Protein AF-A0A519YS34-F1 (afdb_monomer_lite)

Sequence (163 aa):
MCPVVSVAKRICESYGFSFKSDISGSLLFDYYNGQSEYFGENGHLVPLNGGFWSSRSVDLNIISQVFICSSAMEAIAFIHFNSCRFNRPYELLFIAISPHYTYPGEIFKELGRVKISLVMGCGLVDTLRAIRFCMDCHGIEVHFTFQDEYIVFGFSELVLSMP

pLDDT: mean 83.1, std 12.26, range [33.34, 94.81]

Secondary structure (DSSP, 8-state):
--HHHHHHHHHHHHTTTS-EE-TTS-EEEE-SSS-EEEEETTEEE--TT--EEESS---TTT--EEEEESSHHHHHHHHHHHGGG-S-GGGEEEEEE-TT----HHHHHHHTTSEEEEE--SSHHHHHHHHHHHHHHTTEEEEEEEETTEEEEEEEE------

Radius of gyration: 17.08 Å; chains: 1; bounding box: 37×40×57 Å

Foldseek 3Di:
DDVLVVLLVVLCVVQVVQWDADPQRWIWGALPPPDIWIDDPVHTDDDQARAKGKSDDDDLVLAQEEEEEQDPVLVSVCCSVCVVVDPCCSNYMYMHHHQPYDDDLVVLVSCVRHHYHYRYDPDPSRVVSVVQVVCSSVQKHWDWDDDPPDIDIDIDRPPPPDD

Structure (mmCIF, N/CA/C/O backbone):
data_AF-A0A519YS34-F1
#
_entry.id   AF-A0A519YS34-F1
#
loop_
_atom_site.group_PDB
_atom_site.id
_atom_site.type_symbol
_atom_site.label_atom_id
_atom_site.label_alt_id
_atom_site.label_comp_id
_atom_site.label_asym_id
_atom_site.label_entity_id
_atom_site.label_seq_id
_atom_site.pdbx_PDB_ins_code
_atom_site.Cartn_x
_atom_site.Cartn_y
_atom_site.Cartn_z
_atom_site.occupancy
_atom_site.B_iso_or_equiv
_atom_site.auth_seq_id
_atom_site.auth_comp_id
_atom_site.auth_asym_id
_atom_site.auth_atom_id
_atom_site.pdbx_PDB_model_num
ATOM 1 N N . MET A 1 1 ? -0.433 -1.224 -33.146 1.00 41.97 1 MET A N 1
ATOM 2 C CA . MET A 1 1 ? 0.716 -1.543 -32.267 1.00 41.97 1 MET A CA 1
ATOM 3 C C . MET A 1 1 ? 0.271 -1.267 -30.833 1.00 41.97 1 MET A C 1
ATOM 5 O O . MET A 1 1 ? -0.320 -0.220 -30.608 1.00 41.97 1 MET A O 1
ATOM 9 N N . CYS A 1 2 ? 0.378 -2.245 -29.929 1.00 36.38 2 CYS A N 1
ATOM 10 C CA . CYS A 1 2 ? -0.395 -2.290 -28.680 1.00 36.38 2 CYS A CA 1
ATOM 11 C C . CYS A 1 2 ? -0.055 -1.115 -27.727 1.00 36.38 2 CYS A C 1
ATOM 13 O O . CYS A 1 2 ? 1.089 -1.040 -27.273 1.00 36.38 2 CYS A O 1
ATOM 15 N N . PRO A 1 3 ? -1.006 -0.218 -27.387 1.00 58.81 3 PRO A N 1
ATOM 16 C CA . PRO A 1 3 ? -0.754 0.931 -26.504 1.00 58.81 3 PRO A CA 1
ATOM 17 C C . PRO A 1 3 ? -0.228 0.524 -25.120 1.00 58.81 3 PRO A C 1
ATOM 19 O O . PRO A 1 3 ? 0.572 1.245 -24.524 1.00 58.81 3 PRO A O 1
ATOM 22 N N . VAL A 1 4 ? -0.629 -0.659 -24.647 1.00 54.28 4 VAL A N 1
ATOM 23 C CA . VAL A 1 4 ? -0.359 -1.195 -23.304 1.00 54.28 4 VAL A CA 1
ATOM 24 C C . VAL A 1 4 ? 1.139 -1.324 -23.015 1.00 54.28 4 VAL A C 1
ATOM 26 O O . VAL A 1 4 ? 1.602 -0.888 -21.963 1.00 54.28 4 VAL A O 1
ATOM 29 N N . VAL A 1 5 ? 1.928 -1.817 -23.977 1.00 57.38 5 VAL A N 1
ATOM 30 C CA . VAL A 1 5 ? 3.385 -1.990 -23.812 1.00 57.38 5 VAL A CA 1
ATOM 31 C C . VAL A 1 5 ? 4.085 -0.634 -23.647 1.00 57.38 5 VAL A C 1
ATOM 33 O O . VAL A 1 5 ? 5.008 -0.496 -22.847 1.00 57.38 5 VAL A O 1
ATOM 36 N N . SER A 1 6 ? 3.607 0.402 -24.347 1.00 62.09 6 SER A N 1
ATOM 37 C CA . SER A 1 6 ? 4.176 1.757 -24.261 1.00 62.09 6 SER A CA 1
ATOM 38 C C . SER A 1 6 ? 3.847 2.479 -22.947 1.00 62.09 6 SER A C 1
ATOM 40 O O . SER A 1 6 ? 4.601 3.355 -22.520 1.00 62.09 6 SER A O 1
ATOM 42 N N . VAL A 1 7 ? 2.723 2.131 -22.310 1.00 60.44 7 VAL A N 1
ATOM 43 C CA . VAL A 1 7 ? 2.301 2.687 -21.015 1.00 60.44 7 VAL A CA 1
ATOM 44 C C . VAL A 1 7 ? 3.018 1.968 -19.876 1.00 60.44 7 VAL A C 1
ATOM 46 O O . VAL A 1 7 ? 3.541 2.628 -18.983 1.00 60.44 7 VAL A O 1
ATOM 49 N N . ALA A 1 8 ? 3.118 0.636 -19.939 1.00 60.94 8 ALA A N 1
ATOM 50 C CA . ALA A 1 8 ? 3.867 -0.152 -18.962 1.00 60.94 8 ALA A CA 1
ATOM 51 C C . ALA A 1 8 ? 5.334 0.297 -18.903 1.00 60.94 8 ALA A C 1
ATOM 53 O O . ALA A 1 8 ? 5.838 0.608 -17.828 1.00 60.94 8 ALA A O 1
ATOM 54 N N . LYS A 1 9 ? 5.977 0.458 -20.067 1.00 66.25 9 LYS A N 1
ATOM 55 C CA . LYS A 1 9 ? 7.356 0.952 -20.154 1.00 66.25 9 LYS A CA 1
ATOM 56 C C . LYS A 1 9 ? 7.530 2.331 -19.504 1.00 66.25 9 LYS A C 1
ATOM 58 O O . LYS A 1 9 ? 8.418 2.496 -18.677 1.00 66.25 9 LYS A O 1
ATOM 63 N N . ARG A 1 10 ? 6.651 3.293 -19.810 1.00 68.50 10 ARG A N 1
ATOM 64 C CA . ARG A 1 10 ? 6.710 4.647 -19.228 1.00 68.50 10 ARG A CA 1
ATOM 65 C C . ARG A 1 10 ? 6.537 4.665 -17.714 1.00 68.50 10 ARG A C 1
ATOM 67 O O . ARG A 1 10 ? 7.135 5.501 -17.046 1.00 68.50 10 ARG A O 1
ATOM 74 N N . ILE A 1 11 ? 5.724 3.769 -17.167 1.00 66.19 11 ILE A N 1
ATOM 75 C CA . ILE A 1 11 ? 5.519 3.664 -15.719 1.00 66.19 11 ILE A CA 1
ATOM 76 C C . ILE A 1 11 ? 6.733 3.031 -15.059 1.00 66.19 11 ILE A C 1
ATOM 78 O O . ILE A 1 11 ? 7.212 3.571 -14.069 1.00 66.19 11 ILE A O 1
ATOM 82 N N . CYS A 1 12 ? 7.294 1.973 -15.644 1.00 66.69 12 CYS A N 1
ATOM 83 C CA . CYS A 1 12 ? 8.549 1.414 -15.157 1.00 66.69 12 CYS A CA 1
ATOM 84 C C . CYS A 1 12 ? 9.691 2.439 -15.201 1.00 66.69 12 CYS A C 1
ATOM 86 O O . CYS A 1 12 ? 10.499 2.481 -14.285 1.00 66.69 12 CYS A O 1
ATOM 88 N N . GLU A 1 13 ? 9.736 3.306 -16.214 1.00 73.25 13 GLU A N 1
ATOM 89 C CA . GLU A 1 13 ? 10.698 4.415 -16.276 1.00 73.25 13 GLU A CA 1
ATOM 90 C C . GLU A 1 13 ? 10.409 5.483 -15.207 1.00 73.25 13 GLU A C 1
ATOM 92 O O . GLU A 1 13 ? 11.320 5.926 -14.513 1.00 73.25 13 GLU A O 1
ATOM 97 N N . SER A 1 14 ? 9.141 5.866 -15.025 1.00 69.75 14 SER A N 1
ATOM 98 C CA . SER A 1 14 ? 8.739 6.933 -14.092 1.00 69.75 14 SER A CA 1
ATOM 99 C C . SER A 1 14 ? 8.849 6.532 -12.620 1.00 69.75 14 SER A C 1
ATOM 101 O O . SER A 1 14 ? 9.041 7.393 -11.769 1.00 69.75 14 SER A O 1
ATOM 103 N N . TYR A 1 15 ? 8.715 5.240 -12.320 1.00 76.06 15 TYR A N 1
ATOM 104 C CA . TYR A 1 15 ? 8.736 4.681 -10.967 1.00 76.06 15 TYR A CA 1
ATOM 105 C C . TYR A 1 15 ? 9.912 3.727 -10.750 1.00 76.06 15 TYR A C 1
ATOM 107 O O . TYR A 1 15 ? 9.963 3.050 -9.727 1.00 76.06 15 TYR A O 1
ATOM 115 N N . GLY A 1 16 ? 10.881 3.679 -11.667 1.00 74.50 16 GLY A N 1
ATOM 116 C CA . GLY A 1 16 ? 12.013 2.748 -11.606 1.00 74.50 16 GLY A CA 1
ATOM 117 C C . GLY A 1 16 ? 12.936 2.949 -10.402 1.00 74.50 16 GLY A C 1
ATOM 118 O O . GLY A 1 16 ? 13.748 2.085 -10.104 1.00 74.50 16 GLY A O 1
ATOM 119 N N . PHE A 1 17 ? 12.805 4.064 -9.678 1.00 80.31 17 PHE A N 1
ATOM 120 C CA . PHE A 1 17 ? 13.482 4.265 -8.394 1.00 80.31 17 PHE A CA 1
ATOM 121 C C . PHE A 1 17 ? 12.763 3.568 -7.220 1.00 80.31 17 PHE A C 1
ATOM 123 O O . PHE A 1 17 ? 13.359 3.387 -6.163 1.00 80.31 17 PHE A O 1
ATOM 130 N N . SER A 1 18 ? 11.482 3.219 -7.380 1.00 84.88 18 SER A N 1
ATOM 131 C CA . SER A 1 18 ? 10.615 2.686 -6.316 1.00 84.88 18 SER A CA 1
ATOM 132 C C . SER A 1 18 ? 10.579 1.157 -6.264 1.00 84.88 18 SER A C 1
ATOM 134 O O . SER A 1 18 ? 10.024 0.585 -5.330 1.00 84.88 18 SER A O 1
ATOM 136 N N . PHE A 1 19 ? 11.184 0.478 -7.237 1.00 89.88 19 PHE A N 1
ATOM 137 C CA . PHE A 1 19 ? 11.320 -0.974 -7.250 1.00 89.88 19 PHE A CA 1
ATOM 138 C C . PHE A 1 19 ? 12.581 -1.387 -8.002 1.00 89.88 19 PHE A C 1
ATOM 140 O O . PHE A 1 19 ? 13.154 -0.611 -8.764 1.00 89.88 19 PHE A O 1
ATOM 147 N N . LYS A 1 20 ? 13.024 -2.621 -7.788 1.00 90.56 20 LYS A N 1
ATOM 148 C CA . LYS A 1 20 ? 14.157 -3.225 -8.494 1.00 90.56 20 LYS A CA 1
ATOM 149 C C . LYS A 1 20 ? 13.671 -4.426 -9.290 1.00 90.56 20 LYS A C 1
ATOM 151 O O . LYS A 1 20 ? 12.638 -5.001 -8.966 1.00 90.56 20 LYS A O 1
ATOM 156 N N . SER A 1 21 ? 14.419 -4.797 -10.321 1.00 89.62 21 SER A N 1
ATOM 157 C CA . SER A 1 21 ? 14.280 -6.107 -10.957 1.00 89.62 21 SER A CA 1
ATOM 158 C C . SER A 1 21 ? 15.470 -6.972 -10.570 1.00 89.62 21 SER A C 1
ATOM 160 O O . SER A 1 21 ? 16.596 -6.474 -10.478 1.00 89.62 21 SER A O 1
ATOM 162 N N . ASP A 1 22 ? 15.221 -8.247 -10.295 1.00 87.00 22 ASP A N 1
ATOM 163 C CA . ASP A 1 22 ? 16.286 -9.225 -10.105 1.00 87.00 22 ASP A CA 1
ATOM 164 C C . ASP A 1 22 ? 16.728 -9.848 -11.443 1.00 87.00 22 ASP A C 1
ATOM 166 O O . ASP A 1 22 ? 16.223 -9.513 -12.517 1.00 87.00 22 ASP A O 1
ATOM 170 N N . ILE A 1 23 ? 17.687 -10.774 -11.381 1.00 86.56 23 ILE A N 1
ATOM 171 C CA . ILE A 1 23 ? 18.228 -11.467 -12.561 1.00 86.56 23 ILE A CA 1
ATOM 172 C C . ILE A 1 23 ? 17.189 -12.312 -13.317 1.00 86.56 23 ILE A C 1
ATOM 174 O O . ILE A 1 23 ? 17.404 -12.618 -14.487 1.00 86.56 23 ILE A O 1
ATOM 178 N N . SER A 1 24 ? 16.087 -12.692 -12.663 1.00 86.62 24 SER A N 1
ATOM 179 C CA . SER A 1 24 ? 14.976 -13.440 -13.262 1.00 86.62 24 SER A CA 1
ATOM 180 C C . SER A 1 24 ? 13.915 -12.522 -13.880 1.00 86.62 24 SER A C 1
ATOM 182 O O . SER A 1 24 ? 12.991 -12.997 -14.533 1.00 86.62 24 SER A O 1
ATOM 184 N N . GLY A 1 25 ? 14.044 -11.203 -13.698 1.00 85.94 25 GLY A N 1
ATOM 185 C CA . GLY A 1 25 ? 13.038 -10.225 -14.104 1.00 85.94 25 GLY A CA 1
ATOM 186 C C . GLY A 1 25 ? 11.889 -10.073 -13.105 1.00 85.94 25 GLY A C 1
ATOM 187 O O . GLY A 1 25 ? 10.927 -9.364 -13.403 1.00 85.94 25 GLY A O 1
ATOM 188 N N . SER A 1 26 ? 11.985 -10.691 -11.924 1.00 90.69 26 SER A N 1
ATOM 189 C CA . SER A 1 26 ? 11.019 -10.492 -10.843 1.00 90.69 26 SER A CA 1
ATOM 190 C C . SER A 1 26 ? 11.173 -9.090 -10.259 1.00 90.69 26 SER A C 1
ATOM 192 O O . SER A 1 26 ? 12.286 -8.574 -10.131 1.00 90.69 26 SER A O 1
ATOM 194 N N . LEU A 1 27 ? 10.053 -8.465 -9.906 1.00 92.19 27 LEU A N 1
ATOM 195 C CA . LEU A 1 27 ? 10.009 -7.145 -9.292 1.00 92.19 27 LEU A CA 1
ATOM 196 C C . LEU A 1 27 ? 10.128 -7.260 -7.774 1.00 92.19 27 LEU A C 1
ATOM 198 O O . LEU A 1 27 ? 9.466 -8.088 -7.146 1.00 92.19 27 LEU A O 1
ATOM 202 N N . LEU A 1 28 ? 10.947 -6.385 -7.201 1.00 94.00 28 LEU A N 1
ATOM 203 C CA . LEU A 1 28 ? 11.196 -6.275 -5.774 1.00 94.00 28 LEU A CA 1
ATOM 204 C C . LEU A 1 28 ? 10.857 -4.866 -5.290 1.00 94.00 28 LEU A C 1
ATOM 206 O O . LEU A 1 28 ? 11.447 -3.891 -5.767 1.00 94.00 28 LEU A O 1
ATOM 210 N N . PHE A 1 29 ? 9.971 -4.761 -4.305 1.00 93.88 29 PHE A N 1
ATOM 211 C CA . PHE A 1 29 ? 9.592 -3.494 -3.679 1.00 93.88 29 PHE A CA 1
ATOM 212 C C . PHE A 1 29 ? 10.060 -3.486 -2.224 1.00 93.88 29 PHE A C 1
ATOM 214 O O . PHE A 1 29 ? 9.637 -4.324 -1.431 1.00 93.88 29 PHE A O 1
ATOM 221 N N . ASP A 1 30 ? 10.946 -2.555 -1.872 1.00 91.19 30 ASP A N 1
ATOM 222 C CA . ASP A 1 30 ? 11.539 -2.459 -0.534 1.00 91.19 30 ASP A CA 1
ATOM 223 C C . ASP A 1 30 ? 10.624 -1.669 0.413 1.00 91.19 30 ASP A C 1
ATOM 225 O O . ASP A 1 30 ? 10.241 -0.540 0.110 1.00 91.19 30 ASP A O 1
ATOM 229 N N . TYR A 1 31 ? 10.269 -2.261 1.555 1.00 90.12 31 TYR A N 1
ATOM 230 C CA . TYR A 1 31 ? 9.436 -1.627 2.587 1.00 90.12 31 TYR A CA 1
ATOM 231 C C . TYR A 1 31 ? 10.297 -0.937 3.665 1.00 90.12 31 TYR A C 1
ATOM 233 O O . TYR A 1 31 ? 9.805 -0.578 4.735 1.00 90.12 31 TYR A O 1
ATOM 241 N N . TYR A 1 32 ? 11.601 -0.783 3.402 1.00 83.12 32 TYR A N 1
ATOM 242 C CA . TYR A 1 32 ? 12.593 -0.058 4.202 1.00 83.12 32 TYR A CA 1
ATOM 243 C C . TYR A 1 32 ? 12.734 -0.540 5.653 1.00 83.12 32 TYR A C 1
ATOM 245 O O . TYR A 1 32 ? 13.228 0.181 6.518 1.00 83.12 32 TYR A O 1
ATOM 253 N N . ASN A 1 33 ? 12.345 -1.786 5.923 1.00 83.44 33 ASN A N 1
ATOM 254 C CA . ASN A 1 33 ? 12.485 -2.442 7.224 1.00 83.44 33 ASN A CA 1
ATOM 255 C C . ASN A 1 33 ? 13.146 -3.830 7.118 1.00 83.44 33 ASN A C 1
ATOM 257 O O . ASN A 1 33 ? 12.965 -4.685 7.985 1.00 83.44 33 ASN A O 1
ATOM 261 N N . GLY A 1 34 ? 13.879 -4.075 6.027 1.00 85.00 34 GLY A N 1
ATOM 262 C CA . GLY A 1 34 ? 14.480 -5.376 5.728 1.00 85.00 34 GLY A CA 1
ATOM 263 C C . GLY A 1 34 ? 13.492 -6.415 5.188 1.00 85.00 34 GLY A C 1
ATOM 264 O O . GLY A 1 34 ? 13.879 -7.563 4.989 1.00 85.00 34 GLY A O 1
ATOM 265 N N . GLN A 1 35 ? 12.234 -6.035 4.948 1.00 90.62 35 GLN A N 1
ATOM 266 C CA . GLN A 1 35 ? 11.254 -6.839 4.224 1.00 90.62 35 GLN A CA 1
ATOM 267 C C . GLN A 1 35 ? 11.017 -6.253 2.832 1.00 90.62 35 GLN A C 1
ATOM 269 O O . GLN A 1 35 ? 11.152 -5.049 2.602 1.00 90.62 35 GLN A O 1
ATOM 274 N N . SER A 1 36 ? 10.641 -7.111 1.891 1.00 92.19 36 SER A N 1
ATOM 275 C CA . SER A 1 36 ? 10.304 -6.690 0.536 1.00 92.19 36 SER A CA 1
ATOM 276 C C . SER A 1 36 ? 9.124 -7.483 0.008 1.00 92.19 36 SER A C 1
ATOM 278 O O . SER A 1 36 ? 8.928 -8.643 0.369 1.00 92.19 36 SER A O 1
ATOM 280 N N . GLU A 1 37 ? 8.346 -6.839 -0.849 1.00 93.75 37 GLU A N 1
ATOM 281 C CA . GLU A 1 37 ? 7.351 -7.500 -1.679 1.00 93.75 37 GLU A CA 1
ATOM 282 C C . GLU A 1 37 ? 8.012 -8.014 -2.954 1.00 93.75 37 GLU A C 1
ATOM 284 O O . GLU A 1 37 ? 8.833 -7.323 -3.561 1.00 93.75 37 GLU A O 1
ATOM 289 N N . TYR A 1 38 ? 7.634 -9.225 -3.348 1.00 94.19 38 TYR A N 1
ATOM 290 C CA . TYR A 1 38 ? 8.154 -9.919 -4.517 1.00 94.19 38 TYR A CA 1
ATOM 291 C C . TYR A 1 38 ? 7.010 -10.202 -5.487 1.00 94.19 38 TYR A C 1
ATOM 293 O O . TYR A 1 38 ? 5.978 -10.750 -5.096 1.00 94.19 38 TYR A O 1
ATOM 301 N N . PHE A 1 39 ? 7.201 -9.866 -6.760 1.00 93.44 39 PHE A N 1
ATOM 302 C CA . PHE A 1 39 ? 6.265 -10.193 -7.832 1.00 93.44 39 PHE A CA 1
ATOM 303 C C . PHE A 1 39 ? 7.023 -10.783 -9.022 1.00 93.44 39 PHE A C 1
ATOM 305 O O . PHE A 1 39 ? 7.815 -10.093 -9.661 1.00 93.44 39 PHE A O 1
ATOM 312 N N . GLY A 1 40 ? 6.787 -12.055 -9.332 1.00 90.81 40 GLY A N 1
ATOM 313 C CA . GLY A 1 40 ? 7.506 -12.747 -10.400 1.00 90.81 40 GLY A CA 1
ATOM 314 C C . GLY A 1 40 ? 6.955 -14.138 -10.689 1.00 90.81 40 GLY A C 1
ATOM 315 O O . GLY A 1 40 ? 5.779 -14.412 -10.457 1.00 90.81 40 GLY A O 1
ATOM 316 N N . GLU A 1 41 ? 7.813 -15.034 -11.180 1.00 85.62 41 GLU A N 1
ATOM 317 C CA . GLU A 1 41 ? 7.417 -16.395 -11.585 1.00 85.62 41 GLU A CA 1
ATOM 318 C C . GLU A 1 41 ? 6.837 -17.226 -10.431 1.00 85.62 41 GLU A C 1
ATOM 320 O O . GLU A 1 41 ? 5.929 -18.028 -10.636 1.00 85.62 41 GLU A O 1
ATOM 325 N N . ASN A 1 42 ? 7.301 -16.984 -9.202 1.00 83.94 42 ASN A N 1
ATOM 326 C CA . ASN A 1 42 ? 6.815 -17.661 -7.994 1.00 83.94 42 ASN A CA 1
ATOM 327 C C . ASN A 1 42 ? 5.539 -17.024 -7.409 1.00 83.94 42 ASN A C 1
ATOM 329 O O . ASN A 1 42 ? 5.141 -17.344 -6.289 1.00 83.94 42 ASN A O 1
ATOM 333 N N . GLY A 1 43 ? 4.901 -16.120 -8.154 1.00 90.06 43 GLY A N 1
ATOM 334 C CA . GLY A 1 43 ? 3.689 -15.422 -7.753 1.00 90.06 43 GLY A CA 1
ATOM 335 C C . GLY A 1 43 ? 3.957 -14.083 -7.069 1.00 90.06 43 GLY A C 1
ATOM 336 O O . GLY A 1 43 ? 4.986 -13.437 -7.280 1.00 90.06 43 GLY A O 1
ATOM 337 N N . HIS A 1 44 ? 2.975 -13.652 -6.278 1.00 93.00 44 HIS A N 1
ATOM 338 C CA . HIS A 1 44 ? 2.970 -12.372 -5.575 1.00 93.00 44 HIS A CA 1
ATOM 339 C C . HIS A 1 44 ? 3.054 -12.604 -4.068 1.00 93.00 44 HIS A C 1
ATOM 341 O O . HIS A 1 44 ? 2.133 -13.154 -3.466 1.00 93.00 44 HIS A O 1
ATOM 347 N N . LEU A 1 45 ? 4.170 -12.197 -3.469 1.00 91.88 45 LEU A N 1
ATOM 348 C CA . LEU A 1 45 ? 4.445 -12.340 -2.044 1.00 91.88 45 LEU A CA 1
ATOM 349 C C . LEU A 1 45 ? 4.555 -10.953 -1.414 1.00 91.88 45 LEU A C 1
ATOM 351 O O . LEU A 1 45 ? 5.504 -10.218 -1.684 1.00 91.88 45 LEU A O 1
ATOM 355 N N . VAL A 1 46 ? 3.594 -10.609 -0.559 1.00 91.00 46 VAL A N 1
ATOM 356 C CA . VAL A 1 46 ? 3.552 -9.336 0.174 1.00 91.00 46 VAL A CA 1
ATOM 357 C C . VAL A 1 46 ? 3.995 -9.578 1.622 1.00 91.00 46 VAL A C 1
ATOM 359 O O . VAL A 1 46 ? 3.507 -10.523 2.252 1.00 91.00 46 VAL A O 1
ATOM 362 N N . PRO A 1 47 ? 4.903 -8.761 2.185 1.00 87.94 47 PRO A N 1
ATOM 363 C CA . PRO A 1 47 ? 5.359 -8.945 3.554 1.00 87.94 47 PRO A CA 1
ATOM 364 C C . PRO A 1 47 ? 4.236 -8.635 4.551 1.00 87.94 47 PRO A C 1
ATOM 366 O O . PRO A 1 47 ? 3.639 -7.564 4.536 1.00 87.94 47 PRO A O 1
ATOM 369 N N . LEU A 1 48 ? 3.971 -9.560 5.476 1.00 82.88 48 LEU A N 1
ATOM 370 C CA . LEU A 1 48 ? 2.915 -9.385 6.482 1.00 82.88 48 LEU A CA 1
ATOM 371 C C . LEU A 1 48 ? 3.266 -8.326 7.543 1.00 82.88 48 LEU A C 1
ATOM 373 O O . LEU A 1 48 ? 2.396 -7.589 8.008 1.00 82.88 48 LEU A O 1
ATOM 377 N N . ASN A 1 49 ? 4.553 -8.255 7.890 1.00 81.31 49 ASN A N 1
ATOM 378 C CA . ASN A 1 49 ? 5.129 -7.339 8.879 1.00 81.31 49 ASN A CA 1
ATOM 379 C C . ASN A 1 49 ? 6.061 -6.310 8.214 1.00 81.31 49 ASN A C 1
ATOM 381 O O . ASN A 1 49 ? 6.990 -5.805 8.848 1.00 81.31 49 ASN A O 1
ATOM 385 N N . GLY A 1 50 ? 5.880 -6.051 6.914 1.00 73.50 50 GLY A N 1
ATOM 386 C CA . GLY A 1 50 ? 6.565 -4.945 6.250 1.00 73.50 50 GLY A CA 1
ATOM 387 C C . GLY A 1 50 ? 6.205 -3.626 6.935 1.00 73.50 50 GLY A C 1
ATOM 388 O O . GLY A 1 50 ? 5.205 -3.551 7.637 1.00 73.50 50 GLY A O 1
ATOM 389 N N . GLY A 1 51 ? 7.008 -2.582 6.768 1.00 84.81 51 GLY A N 1
ATOM 390 C CA . GLY A 1 51 ? 6.578 -1.236 7.129 1.00 84.81 51 GLY A CA 1
ATOM 391 C C . GLY A 1 51 ? 5.511 -0.772 6.141 1.00 84.81 51 GLY A C 1
ATOM 392 O O . GLY A 1 51 ? 4.504 -1.444 5.894 1.00 84.81 51 GLY A O 1
ATOM 393 N N . PHE A 1 52 ? 5.802 0.337 5.480 1.00 87.38 52 PHE A N 1
ATOM 394 C CA . PHE A 1 52 ? 5.122 0.707 4.251 1.00 87.38 52 PHE A CA 1
ATOM 395 C C . PHE A 1 52 ? 6.123 0.802 3.110 1.00 87.38 52 PHE A C 1
ATOM 397 O O . PHE A 1 52 ? 7.293 1.131 3.305 1.00 87.38 52 PHE A O 1
ATOM 404 N N . TRP A 1 53 ? 5.628 0.577 1.903 1.00 91.88 53 TRP A N 1
ATOM 405 C CA . TRP A 1 53 ? 6.309 1.008 0.693 1.00 91.88 53 TRP A CA 1
ATOM 406 C C . TRP A 1 53 ? 5.725 2.338 0.233 1.00 91.88 53 TRP A C 1
ATOM 408 O O . TRP A 1 53 ? 4.520 2.561 0.352 1.00 91.88 53 TRP A O 1
ATOM 418 N N . SER A 1 54 ? 6.559 3.212 -0.327 1.00 90.19 54 SER A N 1
ATOM 419 C CA . SER A 1 54 ? 6.107 4.439 -0.972 1.00 90.19 54 SER A CA 1
ATOM 420 C C . SER A 1 54 ? 6.615 4.531 -2.406 1.00 90.19 54 SER A C 1
ATOM 422 O O . SER A 1 54 ? 7.775 4.278 -2.719 1.00 90.19 54 SER A O 1
ATOM 424 N N . SER A 1 55 ? 5.735 4.980 -3.295 1.00 89.88 55 SER A N 1
ATOM 425 C CA . SER A 1 55 ? 6.055 5.204 -4.712 1.00 89.88 55 SER A CA 1
ATOM 426 C C . SER A 1 55 ? 7.061 6.323 -4.973 1.00 89.88 55 SER A C 1
ATOM 428 O O . SER A 1 55 ? 7.433 6.504 -6.126 1.00 89.88 55 SER A O 1
ATOM 430 N N . ARG A 1 56 ? 7.435 7.112 -3.955 1.00 84.94 56 ARG A N 1
ATOM 431 C 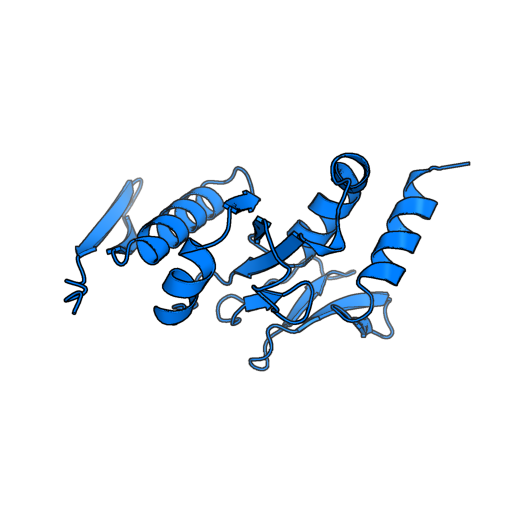CA . ARG A 1 56 ? 8.431 8.202 -3.971 1.00 84.94 56 ARG A CA 1
ATOM 432 C C . ARG A 1 56 ? 8.800 8.645 -2.568 1.00 84.94 56 ARG A C 1
ATOM 434 O O . ARG A 1 56 ? 8.110 8.305 -1.605 1.00 84.94 56 ARG A O 1
ATOM 441 N N . SER A 1 57 ? 9.875 9.428 -2.481 1.00 80.06 57 SER A N 1
ATOM 442 C CA . SER A 1 57 ? 10.207 10.189 -1.280 1.00 80.06 57 SER A CA 1
ATOM 443 C C . SER A 1 57 ? 9.011 11.045 -0.875 1.00 80.06 57 SER A C 1
ATOM 445 O O . SER A 1 57 ? 8.421 11.740 -1.705 1.00 80.06 57 SER A O 1
ATOM 447 N N . VAL A 1 58 ? 8.637 10.956 0.396 1.00 76.38 58 VAL A N 1
ATOM 448 C CA . VAL A 1 58 ? 7.457 11.629 0.932 1.00 76.38 58 VAL A CA 1
ATOM 449 C C . VAL A 1 58 ? 7.787 13.108 1.151 1.00 76.38 58 VAL A C 1
ATOM 451 O O . VAL A 1 58 ? 8.463 13.454 2.114 1.00 76.38 58 VAL A O 1
ATOM 454 N N . ASP A 1 59 ? 7.314 13.974 0.252 1.00 81.81 59 ASP A N 1
ATOM 455 C CA . ASP A 1 59 ? 7.296 15.433 0.438 1.00 81.81 59 ASP A CA 1
ATOM 456 C C . ASP A 1 59 ? 5.852 15.940 0.415 1.00 81.81 59 ASP A C 1
ATOM 458 O O . ASP A 1 59 ? 5.279 16.247 -0.634 1.00 81.81 59 ASP A O 1
ATOM 462 N N . LEU A 1 60 ? 5.245 16.016 1.598 1.00 75.44 60 LEU A N 1
ATOM 463 C CA . LEU A 1 60 ? 3.835 16.375 1.755 1.00 75.44 60 LEU A CA 1
ATOM 464 C C . LEU A 1 60 ? 3.518 17.835 1.406 1.00 75.44 60 LEU A C 1
ATOM 466 O O . LEU A 1 60 ? 2.347 18.188 1.344 1.00 75.44 60 LEU A O 1
ATOM 470 N N . ASN A 1 61 ? 4.519 18.675 1.120 1.00 82.38 61 ASN A N 1
ATOM 471 C CA . ASN A 1 61 ? 4.271 20.032 0.626 1.00 82.38 61 ASN A CA 1
ATOM 472 C C . ASN A 1 61 ? 3.810 20.046 -0.839 1.00 82.38 61 ASN A C 1
ATOM 474 O O . ASN A 1 61 ? 3.186 21.008 -1.283 1.00 82.38 61 ASN A O 1
ATOM 478 N N . ILE A 1 62 ? 4.138 18.995 -1.597 1.00 86.38 62 ILE A N 1
ATOM 479 C CA . ILE A 1 62 ? 3.801 18.856 -3.022 1.00 86.38 62 ILE A CA 1
ATOM 480 C C . ILE A 1 62 ? 2.634 17.880 -3.211 1.00 86.38 62 ILE A C 1
ATOM 482 O O . ILE A 1 62 ? 1.860 18.000 -4.162 1.00 86.38 62 ILE A O 1
ATOM 486 N N . ILE A 1 63 ? 2.503 16.899 -2.316 1.00 89.69 63 ILE A N 1
ATOM 487 C CA . ILE A 1 63 ? 1.465 15.875 -2.403 1.00 89.69 63 ILE A CA 1
ATOM 488 C C . ILE A 1 63 ? 0.104 16.455 -2.015 1.00 89.69 63 ILE A C 1
ATOM 490 O O . ILE A 1 63 ? -0.091 16.915 -0.897 1.00 89.69 63 ILE A O 1
ATOM 494 N N . SER A 1 64 ? -0.863 16.374 -2.930 1.00 89.81 64 SER A N 1
ATOM 495 C CA . SER A 1 64 ? -2.254 16.786 -2.698 1.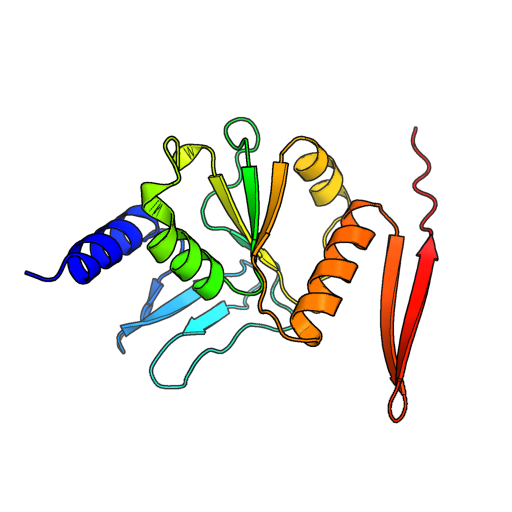00 89.81 64 SER A CA 1
ATOM 496 C C . SER A 1 64 ? -3.191 15.594 -2.475 1.00 89.81 64 SER A C 1
ATOM 498 O O . SER A 1 64 ? -4.240 15.731 -1.836 1.00 89.81 64 SER A O 1
ATOM 500 N N . GLN A 1 65 ? -2.809 14.406 -2.962 1.00 92.56 65 GLN A N 1
ATOM 501 C CA . GLN A 1 65 ? -3.596 13.185 -2.826 1.00 92.56 65 GLN A CA 1
ATOM 502 C C . GLN A 1 65 ? -2.718 11.958 -2.561 1.00 92.56 65 GLN A C 1
ATOM 504 O O . GLN A 1 65 ? -1.728 11.709 -3.251 1.00 92.56 65 GLN A O 1
ATOM 509 N N . VAL A 1 66 ? -3.142 11.154 -1.587 1.00 92.69 66 VAL A N 1
ATOM 510 C CA . VAL A 1 66 ? -2.505 9.896 -1.202 1.00 92.69 66 VAL A CA 1
ATOM 511 C C . VAL A 1 66 ? -3.431 8.730 -1.524 1.00 92.69 66 VAL A C 1
ATOM 513 O O . VAL A 1 66 ? -4.608 8.737 -1.163 1.00 92.69 66 VAL A O 1
ATOM 516 N N . PHE A 1 67 ? -2.891 7.715 -2.185 1.00 94.81 67 PHE A N 1
ATOM 517 C CA . PHE A 1 67 ? -3.549 6.445 -2.443 1.00 94.81 67 PHE A CA 1
ATOM 518 C C . PHE A 1 67 ? -2.932 5.363 -1.563 1.00 94.81 67 PHE A C 1
ATOM 520 O O . PHE A 1 67 ? -1.734 5.095 -1.647 1.00 94.81 67 PHE A O 1
ATOM 527 N N . ILE A 1 68 ? -3.755 4.742 -0.729 1.00 93.62 68 ILE A N 1
ATOM 528 C CA . ILE A 1 68 ? -3.348 3.661 0.167 1.00 93.62 68 ILE A CA 1
ATOM 529 C C . ILE A 1 68 ? -3.746 2.343 -0.481 1.00 93.62 68 ILE A C 1
ATOM 531 O O . ILE A 1 68 ? -4.918 2.161 -0.810 1.00 93.62 68 ILE A O 1
ATOM 535 N N . CYS A 1 69 ? -2.777 1.457 -0.667 1.00 94.50 69 CYS A N 1
ATOM 536 C CA . CYS A 1 69 ? -2.934 0.188 -1.367 1.00 94.50 69 CYS A CA 1
ATOM 537 C C . CYS A 1 69 ? -2.566 -0.994 -0.471 1.00 94.50 69 CYS A C 1
ATOM 539 O O . CYS A 1 69 ? -1.807 -0.841 0.488 1.00 94.50 69 CYS A O 1
ATOM 541 N N . SER A 1 70 ? -3.065 -2.183 -0.797 1.00 91.88 70 SER A N 1
ATOM 542 C CA . SER A 1 70 ? -2.738 -3.419 -0.074 1.00 91.88 70 SER A CA 1
ATOM 543 C C . SER A 1 70 ? -1.348 -3.963 -0.430 1.00 91.88 70 SER A C 1
ATOM 545 O O . SER A 1 70 ? -0.788 -4.764 0.315 1.00 91.88 70 SER A O 1
ATOM 547 N N . SER A 1 71 ? -0.791 -3.535 -1.568 1.00 92.94 71 SER A N 1
ATOM 548 C CA . SER A 1 71 ? 0.543 -3.907 -2.046 1.00 92.94 71 SER A CA 1
ATOM 549 C C . SER A 1 71 ? 1.117 -2.845 -2.988 1.00 92.94 71 SER A C 1
ATOM 551 O O . SER A 1 71 ? 0.387 -2.027 -3.561 1.00 92.94 71 SER A O 1
ATOM 553 N N . ALA A 1 72 ? 2.436 -2.848 -3.162 1.00 93.56 72 ALA A N 1
ATOM 554 C CA . ALA A 1 72 ? 3.123 -1.968 -4.094 1.00 93.56 72 ALA A CA 1
ATOM 555 C C . ALA A 1 72 ? 2.750 -2.318 -5.539 1.00 93.56 72 ALA A C 1
ATOM 557 O O . ALA A 1 72 ? 2.503 -1.424 -6.349 1.00 93.56 72 ALA A O 1
ATOM 558 N N . MET A 1 73 ? 2.607 -3.608 -5.857 1.00 92.38 73 MET A N 1
ATOM 559 C CA . MET A 1 73 ? 2.154 -4.032 -7.177 1.00 92.38 73 MET A CA 1
ATOM 560 C C . MET A 1 73 ? 0.726 -3.553 -7.485 1.00 92.38 73 MET A C 1
ATOM 562 O O . MET A 1 73 ? 0.454 -3.147 -8.616 1.00 92.38 73 MET A O 1
ATOM 566 N N . GLU A 1 74 ? -0.176 -3.515 -6.496 1.00 92.50 74 GLU A N 1
ATOM 567 C CA . GLU A 1 74 ? -1.517 -2.933 -6.662 1.00 92.50 74 GLU A CA 1
ATOM 568 C C . GLU A 1 74 ? -1.449 -1.431 -6.965 1.00 92.50 74 GLU A C 1
ATOM 570 O O . GLU A 1 74 ? -2.137 -0.956 -7.871 1.00 92.50 74 GLU A O 1
ATOM 575 N N . ALA A 1 75 ? -0.562 -0.691 -6.293 1.00 93.06 75 ALA A N 1
ATOM 576 C CA . ALA A 1 75 ? -0.323 0.716 -6.601 1.00 93.06 75 ALA A CA 1
ATOM 577 C C . ALA A 1 75 ? 0.164 0.911 -8.047 1.00 93.06 75 ALA A C 1
ATOM 579 O O . ALA A 1 75 ? -0.393 1.725 -8.790 1.00 93.06 75 ALA A O 1
ATOM 580 N N . ILE A 1 76 ? 1.170 0.139 -8.474 1.00 91.00 76 ILE A N 1
ATOM 581 C CA . ILE A 1 76 ? 1.702 0.200 -9.842 1.00 91.00 76 ILE A CA 1
ATOM 582 C C . ILE A 1 76 ? 0.619 -0.155 -10.868 1.00 91.00 76 ILE A C 1
ATOM 584 O O . ILE A 1 76 ? 0.459 0.556 -11.866 1.00 91.00 76 ILE A O 1
ATOM 588 N N . ALA A 1 77 ? -0.167 -1.204 -10.617 1.00 90.56 77 ALA A N 1
ATOM 589 C CA . ALA A 1 77 ? -1.270 -1.607 -11.483 1.00 90.56 77 ALA A CA 1
ATOM 590 C C . ALA A 1 77 ? -2.347 -0.516 -11.576 1.00 90.56 77 ALA A C 1
ATOM 592 O O . ALA A 1 77 ? -2.777 -0.155 -12.673 1.00 90.56 77 ALA A O 1
ATOM 593 N N . PHE A 1 78 ? -2.750 0.071 -10.449 1.00 91.81 78 PHE A N 1
ATOM 594 C CA . PHE A 1 78 ? -3.751 1.131 -10.428 1.00 91.81 78 PHE A CA 1
ATOM 595 C C . PHE A 1 78 ? -3.307 2.348 -11.243 1.00 91.81 78 PHE A C 1
ATOM 597 O O . PHE A 1 78 ? -4.077 2.840 -12.072 1.00 91.81 78 PHE A O 1
ATOM 604 N N . ILE A 1 79 ? -2.061 2.800 -11.067 1.00 89.00 79 ILE A N 1
ATOM 605 C CA . ILE A 1 79 ? -1.481 3.893 -11.859 1.00 89.00 79 ILE A CA 1
ATOM 606 C C . ILE A 1 79 ? -1.451 3.515 -13.336 1.00 89.00 79 ILE A C 1
ATOM 608 O O . ILE A 1 79 ? -1.800 4.340 -14.176 1.00 89.00 79 ILE A O 1
ATOM 612 N N . HIS A 1 80 ? -1.086 2.276 -13.668 1.00 86.31 80 HIS A N 1
ATOM 613 C CA . HIS A 1 80 ? -1.071 1.797 -15.048 1.00 86.31 80 HIS A CA 1
ATOM 614 C C . HIS A 1 80 ? -2.413 1.965 -15.741 1.00 86.31 80 HIS A C 1
ATOM 616 O O . HIS A 1 80 ? -2.488 2.621 -16.785 1.00 86.31 80 HIS A O 1
ATOM 622 N N . PHE A 1 81 ? -3.477 1.469 -15.121 1.00 87.81 81 PHE A N 1
ATOM 623 C CA . PHE A 1 81 ? -4.806 1.519 -15.714 1.00 87.81 81 PHE A CA 1
ATOM 624 C C . PHE A 1 81 ? -5.483 2.892 -15.611 1.00 87.81 81 PHE A C 1
ATOM 626 O O . PHE A 1 81 ? -6.376 3.183 -16.403 1.00 87.81 81 PHE A O 1
ATOM 633 N N . ASN A 1 82 ? -5.060 3.756 -14.681 1.00 89.75 82 ASN A N 1
ATOM 634 C CA . ASN A 1 82 ? -5.697 5.057 -14.437 1.00 89.75 82 ASN A CA 1
ATOM 635 C C . ASN A 1 82 ? -4.821 6.265 -14.797 1.00 89.75 82 ASN A C 1
ATOM 637 O O . ASN A 1 82 ? -5.245 7.396 -14.575 1.00 89.75 82 ASN A O 1
ATOM 641 N N . SER A 1 83 ? -3.631 6.063 -15.367 1.00 84.38 83 SER A N 1
ATOM 642 C CA . SER A 1 83 ? -2.653 7.131 -15.641 1.00 84.38 83 SER A CA 1
ATOM 643 C C . SER A 1 83 ? -3.239 8.314 -16.416 1.00 84.38 83 SER A C 1
ATOM 645 O O . SER A 1 83 ? -2.947 9.464 -16.099 1.00 84.38 83 SER A O 1
ATOM 647 N N . CYS A 1 84 ? -4.131 8.056 -17.374 1.00 86.12 84 CYS A N 1
ATOM 648 C CA . CYS A 1 84 ? -4.798 9.089 -18.170 1.00 86.12 84 CYS A CA 1
ATOM 649 C C . CYS A 1 84 ? -5.768 9.982 -17.376 1.00 86.12 84 CYS A C 1
ATOM 651 O O . CYS A 1 84 ? -6.161 11.035 -17.868 1.00 86.12 84 CYS A O 1
ATOM 653 N N . ARG A 1 85 ? -6.166 9.579 -16.164 1.00 88.19 85 ARG A N 1
ATOM 654 C CA . ARG A 1 85 ? -7.084 10.333 -15.296 1.00 88.19 85 ARG A CA 1
ATOM 655 C C . ARG A 1 85 ? -6.360 11.383 -14.456 1.00 88.19 85 ARG A C 1
ATOM 657 O O . ARG A 1 85 ? -7.015 12.214 -13.830 1.00 88.19 85 ARG A O 1
ATOM 664 N N . PHE A 1 86 ? -5.030 11.337 -14.415 1.00 87.69 86 PHE A N 1
ATOM 665 C CA . PHE A 1 86 ? -4.219 12.169 -13.539 1.00 87.69 86 PHE A CA 1
ATOM 666 C C . PHE A 1 86 ? -3.460 13.229 -14.334 1.00 87.69 86 PHE A C 1
ATOM 668 O O . PHE A 1 86 ? -2.419 12.962 -14.925 1.00 87.69 86 PHE A O 1
ATOM 675 N N . ASN A 1 87 ? -3.952 14.467 -14.285 1.00 85.56 87 ASN A N 1
ATOM 676 C CA . ASN A 1 87 ? -3.306 15.603 -14.952 1.00 85.56 87 ASN A CA 1
ATOM 677 C C . ASN A 1 87 ? -2.021 16.068 -14.241 1.00 85.56 87 ASN A C 1
ATOM 679 O O . ASN A 1 87 ? -1.213 16.776 -14.836 1.00 85.56 87 ASN A O 1
ATOM 683 N N . ARG A 1 88 ? -1.841 15.698 -12.965 1.00 88.25 88 ARG A N 1
ATOM 684 C CA . ARG A 1 88 ? -0.707 16.103 -12.118 1.00 88.25 88 ARG A CA 1
ATOM 685 C C . ARG A 1 88 ? -0.137 14.918 -11.326 1.00 88.25 88 ARG A C 1
ATOM 687 O O . ARG A 1 88 ? -0.263 14.869 -10.106 1.00 88.25 88 ARG A O 1
ATOM 694 N N . PRO A 1 89 ? 0.496 13.936 -11.991 1.00 85.06 89 PRO A N 1
ATOM 695 C CA . PRO A 1 89 ? 0.999 12.722 -11.336 1.00 85.06 89 PRO A CA 1
ATOM 696 C C . PRO A 1 89 ? 2.108 12.986 -10.300 1.00 85.06 89 PRO A C 1
ATOM 698 O O . PRO A 1 89 ? 2.387 12.132 -9.456 1.00 85.06 89 PRO A O 1
ATOM 701 N N . TYR A 1 90 ? 2.745 14.161 -10.335 1.00 85.38 90 TYR A N 1
ATOM 702 C CA . TYR A 1 90 ? 3.748 14.573 -9.351 1.00 85.38 90 TYR A CA 1
ATOM 703 C C . TYR A 1 90 ? 3.140 14.964 -7.986 1.00 85.38 90 TYR A C 1
ATOM 705 O O . TYR A 1 90 ? 3.836 14.882 -6.981 1.00 85.38 90 TYR A O 1
ATOM 713 N N . GLU A 1 91 ? 1.844 15.292 -7.923 1.00 90.62 91 GLU A N 1
ATOM 714 C CA . GLU A 1 91 ? 1.131 15.590 -6.664 1.00 90.62 91 GLU A CA 1
ATOM 715 C C . GLU A 1 91 ? 0.517 14.335 -6.012 1.00 90.62 91 GLU A C 1
ATOM 717 O O . GLU A 1 91 ? -0.141 14.424 -4.976 1.00 90.62 91 GLU A O 1
ATOM 722 N N . LEU A 1 92 ? 0.693 13.161 -6.629 1.00 91.31 92 LEU A N 1
ATOM 723 C CA . LEU A 1 92 ? 0.147 11.895 -6.141 1.00 91.31 92 LEU A CA 1
ATOM 724 C C . LEU A 1 92 ? 1.206 11.095 -5.390 1.00 91.31 92 LEU A C 1
ATOM 726 O O . LEU A 1 92 ? 2.325 10.928 -5.879 1.00 91.31 92 LEU A O 1
ATOM 730 N N . LEU A 1 93 ? 0.822 10.533 -4.250 1.00 91.62 93 LEU A N 1
ATOM 731 C CA . LEU A 1 93 ? 1.632 9.583 -3.498 1.00 91.62 93 LEU A CA 1
ATOM 732 C C . LEU A 1 93 ? 0.875 8.268 -3.358 1.00 91.62 93 LEU A C 1
ATOM 734 O O . LEU A 1 93 ? -0.250 8.242 -2.878 1.00 91.62 93 LEU A O 1
ATOM 738 N N . PHE A 1 94 ? 1.507 7.170 -3.746 1.00 93.44 94 PHE A N 1
ATOM 739 C CA . PHE A 1 94 ? 1.013 5.825 -3.471 1.00 93.44 94 PHE A CA 1
ATOM 740 C C . PHE A 1 94 ? 1.806 5.214 -2.327 1.00 93.44 94 PHE A C 1
ATOM 742 O O . PHE A 1 94 ? 3.039 5.292 -2.338 1.00 93.44 94 PHE A O 1
ATOM 749 N N . ILE A 1 95 ? 1.089 4.623 -1.378 1.00 91.88 95 ILE A N 1
ATOM 750 C CA . ILE A 1 95 ? 1.628 3.936 -0.209 1.00 91.88 95 ILE A CA 1
ATOM 751 C C . ILE A 1 95 ? 1.024 2.537 -0.177 1.00 91.88 95 ILE A C 1
ATOM 753 O O . ILE A 1 95 ? -0.194 2.404 -0.270 1.00 91.88 95 ILE A O 1
ATOM 757 N N . ALA A 1 96 ? 1.853 1.510 -0.030 1.00 92.38 96 ALA A N 1
ATOM 758 C CA . ALA A 1 96 ? 1.380 0.163 0.257 1.00 92.38 96 ALA A CA 1
ATOM 759 C C . ALA A 1 96 ? 1.519 -0.125 1.749 1.00 92.38 96 ALA A C 1
ATOM 761 O O . ALA A 1 96 ? 2.586 0.112 2.323 1.00 92.38 96 ALA A O 1
ATOM 762 N N . ILE A 1 97 ? 0.443 -0.613 2.362 1.00 88.88 97 ILE A N 1
ATOM 763 C CA . ILE A 1 97 ? 0.374 -0.876 3.799 1.00 88.88 97 ILE A CA 1
ATOM 764 C C . ILE A 1 97 ? 0.463 -2.369 4.099 1.00 88.88 97 ILE A C 1
ATOM 766 O O . ILE A 1 97 ? -0.183 -3.192 3.454 1.00 88.88 97 ILE A O 1
ATOM 770 N N . SER A 1 98 ? 1.223 -2.713 5.134 1.00 84.81 98 SER A N 1
ATOM 771 C CA . SER A 1 98 ? 1.300 -4.082 5.634 1.00 84.81 98 SER A CA 1
ATOM 772 C C . SER A 1 98 ? 0.206 -4.363 6.676 1.00 84.81 98 SER A C 1
ATOM 774 O O . SER A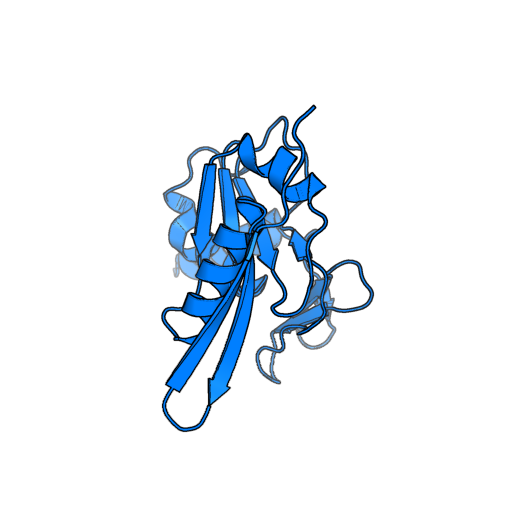 1 98 ? -0.097 -3.487 7.493 1.00 84.81 98 SER A O 1
ATOM 776 N N . PRO A 1 99 ? -0.372 -5.578 6.712 1.00 75.69 99 PRO A N 1
ATOM 777 C CA . PRO A 1 99 ? -1.542 -5.893 7.543 1.00 75.69 99 PRO A CA 1
ATOM 778 C C . PRO A 1 99 ? -1.294 -5.874 9.054 1.00 75.69 99 PRO A C 1
ATOM 780 O O . PRO A 1 99 ? -2.218 -5.603 9.821 1.00 75.69 99 PRO A O 1
ATOM 783 N N . HIS A 1 100 ? -0.081 -6.215 9.491 1.00 78.62 100 HIS A N 1
ATOM 784 C CA . HIS A 1 100 ? 0.269 -6.316 10.913 1.00 78.62 100 HIS A CA 1
ATOM 785 C C . HIS A 1 100 ? 1.158 -5.174 11.396 1.00 78.62 100 HIS A C 1
ATOM 787 O O . HIS A 1 100 ? 1.561 -5.162 12.557 1.00 78.62 100 HIS A O 1
ATOM 793 N N . TYR A 1 101 ? 1.458 -4.210 10.530 1.00 80.31 101 TYR A N 1
ATOM 794 C CA . TYR A 1 101 ? 2.263 -3.067 10.913 1.00 80.31 101 TYR A CA 1
ATOM 795 C C . TYR A 1 101 ? 1.402 -2.020 11.607 1.00 80.31 101 TYR A C 1
ATOM 797 O O . TYR A 1 101 ? 0.423 -1.532 11.043 1.00 80.31 101 TYR A O 1
ATOM 805 N N . THR A 1 102 ? 1.779 -1.677 12.833 1.00 79.00 102 THR A N 1
ATOM 806 C CA . THR A 1 102 ? 1.203 -0.540 13.548 1.00 79.00 102 THR A CA 1
ATOM 807 C C . THR A 1 102 ? 1.926 0.720 13.100 1.00 79.00 102 THR A C 1
ATOM 809 O O . THR A 1 102 ? 3.124 0.880 13.343 1.00 79.00 102 THR A O 1
ATOM 812 N N . TYR A 1 103 ? 1.200 1.609 12.431 1.00 77.31 103 TYR A N 1
ATOM 813 C CA . TYR A 1 103 ? 1.757 2.861 11.941 1.00 77.31 103 TYR A CA 1
ATOM 814 C C . TYR A 1 103 ? 1.960 3.858 13.089 1.00 77.31 103 TYR A C 1
ATOM 816 O O . TYR A 1 103 ? 1.086 3.973 13.950 1.00 77.31 103 TYR A O 1
ATOM 824 N N . PRO A 1 104 ? 3.073 4.613 13.104 1.00 76.44 104 PRO A N 1
ATOM 825 C CA . PRO A 1 104 ? 3.252 5.708 14.053 1.00 76.44 104 PRO A CA 1
ATOM 826 C C . PRO A 1 104 ? 2.117 6.729 13.923 1.00 76.44 104 PRO A C 1
ATOM 828 O O . PRO A 1 104 ? 1.807 7.158 12.812 1.00 76.44 104 PRO A O 1
ATOM 831 N N . GLY A 1 105 ? 1.511 7.151 15.036 1.00 74.00 105 GLY A N 1
ATOM 832 C CA . GLY A 1 105 ? 0.363 8.068 15.023 1.00 74.00 105 GLY A CA 1
ATOM 833 C C . GLY A 1 105 ? 0.656 9.423 14.362 1.00 74.00 105 GLY A C 1
ATOM 834 O O . GLY A 1 105 ? -0.242 10.081 13.835 1.00 74.00 105 GLY A O 1
ATOM 835 N N . GLU A 1 106 ? 1.925 9.832 14.328 1.00 75.19 106 GLU A N 1
ATOM 836 C CA . GLU A 1 106 ? 2.405 11.023 13.631 1.00 75.19 106 GLU A CA 1
ATOM 837 C C . GLU A 1 106 ? 2.116 10.975 12.127 1.00 75.19 106 GLU A C 1
ATOM 839 O O . GLU A 1 106 ? 1.813 12.014 11.540 1.00 75.19 106 GLU A O 1
ATOM 844 N N . ILE A 1 107 ? 2.135 9.785 11.508 1.00 79.38 107 ILE A N 1
ATOM 845 C CA . ILE A 1 107 ? 1.849 9.649 10.075 1.00 79.38 107 ILE A CA 1
ATOM 846 C C . ILE A 1 107 ? 0.423 10.100 9.763 1.00 79.38 107 ILE A C 1
ATOM 848 O O . ILE A 1 107 ? 0.187 10.741 8.744 1.00 79.38 107 ILE A O 1
ATOM 852 N N . PHE A 1 108 ? -0.527 9.830 10.660 1.00 81.06 108 PHE A N 1
ATOM 853 C CA . PHE A 1 108 ? -1.930 10.170 10.453 1.00 81.06 108 PHE A CA 1
ATOM 854 C C . PHE A 1 108 ? -2.196 11.664 10.627 1.00 81.06 108 PHE A C 1
ATOM 856 O O . PHE A 1 108 ? -3.031 12.217 9.913 1.00 81.06 108 PHE A O 1
ATOM 863 N N . LYS A 1 109 ? -1.435 12.347 11.493 1.00 79.62 109 LYS A N 1
ATOM 864 C CA . LYS A 1 109 ? -1.481 13.817 11.600 1.00 79.62 109 LYS A CA 1
ATOM 865 C C . LYS A 1 109 ? -1.061 14.481 10.293 1.00 79.62 109 LYS A C 1
ATOM 867 O O . LYS A 1 109 ? -1.691 15.438 9.850 1.00 79.62 109 LYS A O 1
ATOM 872 N N . GLU A 1 110 ? -0.011 13.957 9.675 1.00 79.50 110 GLU A N 1
ATOM 873 C CA . GLU A 1 110 ? 0.505 14.466 8.410 1.00 79.50 110 GLU A CA 1
ATOM 874 C C . GLU A 1 110 ? -0.408 14.099 7.225 1.00 79.50 110 GLU A C 1
ATOM 876 O O . GLU A 1 110 ? -0.728 14.952 6.395 1.00 79.50 110 GLU A O 1
ATOM 881 N N . LEU A 1 111 ? -0.927 12.867 7.190 1.00 80.94 111 LEU A N 1
ATOM 882 C CA . LEU A 1 111 ? -1.897 12.423 6.183 1.00 80.94 111 LEU A CA 1
ATOM 883 C C . LEU A 1 111 ? -3.252 13.144 6.286 1.00 80.94 111 LEU A C 1
ATOM 885 O O . LEU A 1 111 ? -3.938 13.291 5.278 1.00 80.94 111 LEU A O 1
ATOM 889 N N . GLY A 1 112 ? -3.630 13.655 7.461 1.00 79.00 112 GLY A N 1
ATOM 890 C CA . GLY A 1 112 ? -4.862 14.429 7.654 1.00 79.00 112 GLY A CA 1
ATOM 891 C C . GLY A 1 112 ? -4.921 15.744 6.862 1.00 79.00 112 GLY A C 1
ATOM 892 O O . GLY A 1 112 ? -5.989 16.342 6.746 1.00 79.00 112 GLY A O 1
ATOM 893 N N . ARG A 1 113 ? -3.796 16.201 6.294 1.00 83.19 113 ARG A N 1
ATOM 894 C CA . ARG A 1 113 ? -3.714 17.422 5.471 1.00 83.19 113 ARG A CA 1
ATOM 895 C C . ARG A 1 113 ? -3.998 17.188 3.990 1.00 83.19 113 ARG A C 1
ATOM 897 O O . ARG A 1 113 ? -4.120 18.150 3.235 1.00 83.19 113 ARG A O 1
ATOM 904 N N . VAL A 1 114 ? -4.077 15.931 3.566 1.00 88.31 114 VAL A N 1
ATOM 905 C CA . VAL A 1 114 ? -4.169 15.541 2.157 1.00 88.31 114 VAL A CA 1
ATOM 906 C C . VAL A 1 114 ? -5.387 14.664 1.920 1.00 88.31 114 VAL A C 1
ATOM 908 O O . VAL A 1 114 ? -5.910 14.011 2.821 1.00 88.31 114 VAL A O 1
ATOM 911 N N . LYS A 1 115 ? -5.868 14.634 0.677 1.00 91.38 115 LYS A N 1
ATOM 912 C CA . LYS A 1 115 ? -6.970 13.741 0.323 1.00 91.38 115 LYS A CA 1
ATOM 913 C C . LYS A 1 115 ? -6.469 12.299 0.321 1.00 91.38 115 LYS A C 1
ATOM 915 O O . LYS A 1 115 ? -5.603 11.960 -0.480 1.00 91.38 115 LYS A O 1
ATOM 920 N N . ILE A 1 116 ? -7.064 11.439 1.140 1.00 92.44 116 ILE A N 1
ATOM 921 C CA . ILE A 1 116 ? -6.750 10.006 1.164 1.00 92.44 116 ILE A CA 1
ATOM 922 C C . ILE A 1 116 ? -7.765 9.241 0.307 1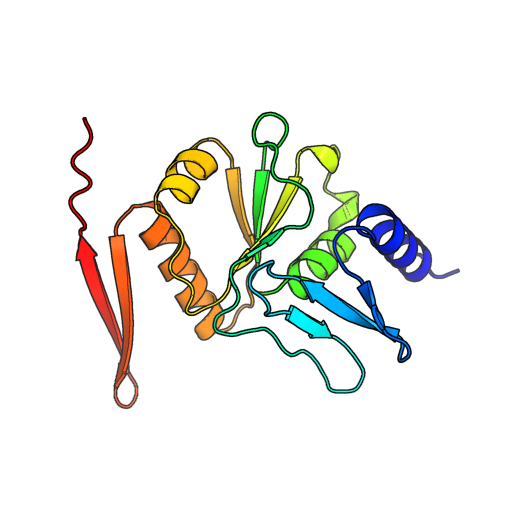.00 92.44 116 ILE A C 1
ATOM 924 O O . ILE A 1 116 ? -8.959 9.539 0.295 1.00 92.44 116 ILE A O 1
ATOM 928 N N . SER A 1 117 ? -7.298 8.269 -0.467 1.00 94.19 117 SER A N 1
ATOM 929 C CA . SER A 1 117 ? -8.127 7.344 -1.241 1.00 94.19 117 SER A CA 1
ATOM 930 C C . SER A 1 117 ? -7.627 5.922 -1.025 1.00 94.19 117 SER A C 1
ATOM 932 O O . SER A 1 117 ? -6.433 5.667 -1.138 1.00 94.19 117 SER A O 1
ATOM 934 N N . LEU A 1 118 ? -8.526 4.995 -0.710 1.00 94.06 118 LEU A N 1
ATOM 935 C CA . LEU A 1 118 ? -8.173 3.588 -0.536 1.00 94.06 118 LEU A CA 1
ATOM 936 C C . LEU A 1 118 ? -8.342 2.858 -1.870 1.00 94.06 118 LEU A C 1
ATOM 938 O O . LEU A 1 118 ? -9.398 2.942 -2.497 1.00 94.06 118 LEU A O 1
ATOM 942 N N . VAL A 1 119 ? -7.297 2.161 -2.300 1.00 94.44 119 VAL A N 1
ATOM 943 C CA . VAL A 1 119 ? -7.274 1.300 -3.484 1.00 94.44 119 VAL A CA 1
ATOM 944 C C . VAL A 1 119 ? -6.949 -0.090 -2.980 1.00 94.44 119 VAL A C 1
ATOM 946 O O . VAL A 1 119 ? -5.792 -0.427 -2.799 1.00 94.44 119 VAL A O 1
ATOM 949 N N . MET A 1 120 ? -7.984 -0.855 -2.673 1.00 89.94 120 MET A N 1
ATOM 950 C CA . MET A 1 120 ? -7.854 -2.165 -2.051 1.00 89.94 120 MET A CA 1
ATOM 951 C C . MET A 1 120 ? -8.618 -3.193 -2.880 1.00 89.94 120 MET A C 1
ATOM 953 O O . MET A 1 120 ? -9.550 -2.841 -3.616 1.00 89.94 120 MET A O 1
ATOM 957 N N . GLY A 1 121 ? -8.277 -4.468 -2.706 1.00 86.81 121 GLY A N 1
ATOM 958 C CA . GLY A 1 121 ? -9.071 -5.569 -3.231 1.00 86.81 121 GLY A CA 1
ATOM 959 C C . GLY A 1 121 ? -10.523 -5.538 -2.734 1.00 86.81 121 GLY A C 1
ATOM 960 O O . GLY A 1 121 ? -10.863 -4.925 -1.723 1.00 86.81 121 GLY A O 1
ATOM 961 N N . CYS A 1 122 ? -11.409 -6.231 -3.449 1.00 87.31 122 CYS A N 1
ATOM 962 C CA . CYS A 1 122 ? -12.832 -6.339 -3.091 1.00 87.31 122 CYS A CA 1
ATOM 963 C C . CYS A 1 122 ? -13.137 -7.482 -2.104 1.00 87.31 122 CYS A C 1
ATOM 965 O O . CYS A 1 122 ? -14.300 -7.792 -1.847 1.00 87.31 122 CYS A O 1
ATOM 967 N N . GLY A 1 123 ? -12.100 -8.136 -1.576 1.00 89.38 123 GLY A N 1
ATOM 968 C CA . GLY A 1 123 ? -12.232 -9.241 -0.638 1.00 89.38 123 GLY A CA 1
ATOM 969 C C . GLY A 1 123 ? -12.522 -8.782 0.790 1.00 89.38 123 GLY A C 1
ATOM 970 O O . GLY A 1 123 ? -12.315 -7.626 1.167 1.00 89.38 123 GLY A O 1
ATOM 971 N N . LEU A 1 124 ? -12.952 -9.732 1.620 1.00 87.88 124 LEU A N 1
ATOM 972 C CA . LEU A 1 124 ? -13.199 -9.496 3.040 1.00 87.88 124 LEU A CA 1
ATOM 973 C C . LEU A 1 124 ? -11.950 -8.962 3.753 1.00 87.88 124 LEU A C 1
ATOM 975 O O . LEU A 1 124 ? -12.024 -7.959 4.451 1.00 87.88 124 LEU A O 1
ATOM 979 N N . VAL A 1 125 ? -10.797 -9.604 3.550 1.00 86.25 125 VAL A N 1
ATOM 980 C CA . VAL A 1 125 ? -9.534 -9.219 4.201 1.00 86.25 125 VAL A CA 1
ATOM 981 C C . VAL A 1 125 ? -9.160 -7.772 3.876 1.00 86.25 125 VAL A C 1
ATOM 983 O O . VAL A 1 125 ? -8.815 -7.009 4.774 1.00 86.25 125 VAL A O 1
ATOM 986 N N . ASP A 1 126 ? -9.278 -7.375 2.613 1.00 87.94 126 ASP A N 1
ATOM 987 C CA . ASP A 1 126 ? -8.976 -6.016 2.164 1.00 87.94 126 ASP A CA 1
ATOM 988 C C . ASP A 1 126 ? -9.979 -4.989 2.695 1.00 87.94 126 ASP A C 1
ATOM 990 O O . ASP A 1 126 ? -9.596 -3.889 3.093 1.00 87.94 126 ASP A O 1
ATOM 994 N N . THR A 1 127 ? -11.249 -5.381 2.818 1.00 90.31 127 THR A N 1
ATOM 995 C CA . THR A 1 127 ? -12.281 -4.564 3.468 1.00 90.31 127 THR A CA 1
ATOM 996 C C . THR A 1 127 ? -11.959 -4.337 4.948 1.00 90.31 127 THR A C 1
ATOM 998 O O . THR A 1 127 ? -12.006 -3.203 5.421 1.00 90.31 127 THR A O 1
ATOM 1001 N N . LEU A 1 128 ? -11.570 -5.382 5.686 1.00 89.56 128 LEU A N 1
ATOM 1002 C CA . LEU A 1 128 ? -11.179 -5.253 7.095 1.00 89.56 128 LEU A CA 1
ATOM 1003 C C . LEU A 1 128 ? -9.916 -4.398 7.262 1.00 89.56 128 LEU A C 1
ATOM 1005 O O . LEU A 1 128 ? -9.840 -3.592 8.187 1.00 89.56 128 LEU A O 1
ATOM 1009 N N . ARG A 1 129 ? -8.941 -4.523 6.352 1.00 87.81 129 ARG A N 1
ATOM 1010 C CA . ARG A 1 129 ? -7.741 -3.669 6.327 1.00 87.81 129 ARG A CA 1
ATOM 1011 C C . ARG A 1 129 ? -8.089 -2.207 6.077 1.00 87.81 129 ARG A C 1
ATOM 1013 O O . ARG A 1 129 ? -7.554 -1.342 6.762 1.00 87.81 129 ARG A O 1
ATOM 1020 N N . ALA A 1 130 ? -8.990 -1.932 5.137 1.00 90.19 130 ALA A N 1
ATOM 1021 C CA . ALA A 1 130 ? -9.481 -0.586 4.870 1.00 90.19 130 ALA A CA 1
ATOM 1022 C C . ALA A 1 130 ? -10.161 0.019 6.107 1.00 90.19 130 ALA A C 1
ATOM 1024 O O . ALA A 1 130 ? -9.841 1.143 6.488 1.00 90.19 130 ALA A O 1
ATOM 1025 N N . ILE A 1 131 ? -11.038 -0.746 6.771 1.00 90.31 131 ILE A N 1
ATOM 1026 C CA . ILE A 1 131 ? -11.681 -0.318 8.022 1.00 90.31 131 ILE A CA 1
ATOM 102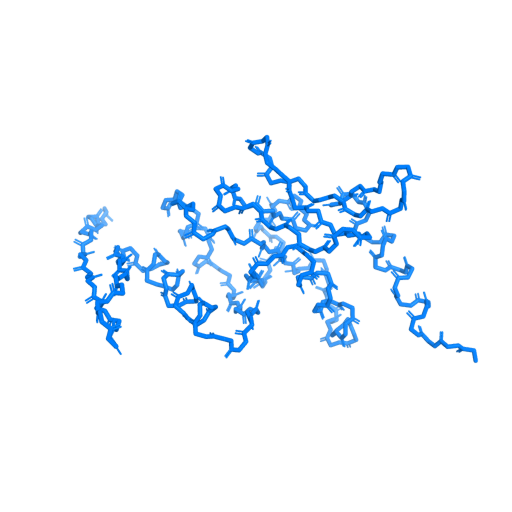7 C C . ILE A 1 131 ? -10.620 -0.031 9.085 1.00 90.31 131 ILE A C 1
ATOM 1029 O O . ILE A 1 131 ? -10.648 1.045 9.674 1.00 90.31 131 ILE A O 1
ATOM 1033 N N . ARG A 1 132 ? -9.663 -0.946 9.297 1.00 88.44 132 ARG A N 1
ATOM 1034 C CA . ARG A 1 132 ? -8.569 -0.749 10.258 1.00 88.44 132 ARG A CA 1
ATOM 1035 C C . ARG A 1 132 ? -7.802 0.536 9.993 1.00 88.44 132 ARG A C 1
ATOM 1037 O O . ARG A 1 132 ? -7.687 1.357 10.889 1.00 88.44 132 ARG A O 1
ATOM 1044 N N . PHE A 1 133 ? -7.342 0.724 8.760 1.00 88.31 133 PHE A N 1
ATOM 1045 C CA . PHE A 1 133 ? -6.582 1.907 8.378 1.00 88.31 133 PHE A CA 1
ATOM 1046 C C . PHE A 1 133 ? -7.367 3.197 8.651 1.00 88.31 133 PHE A C 1
ATOM 1048 O O . PHE A 1 133 ? -6.824 4.138 9.221 1.00 88.31 133 PHE A O 1
ATOM 1055 N N . CYS A 1 134 ? -8.655 3.240 8.293 1.00 88.62 134 CYS A N 1
ATOM 1056 C CA . CYS A 1 134 ? -9.505 4.391 8.590 1.00 88.62 134 CYS A CA 1
ATOM 1057 C C . CYS A 1 134 ? -9.639 4.653 10.094 1.00 88.62 134 CYS A C 1
ATOM 1059 O O . CYS A 1 134 ? -9.611 5.807 10.508 1.00 88.62 134 CYS A O 1
ATOM 1061 N N . MET A 1 135 ? -9.787 3.610 10.907 1.00 88.19 135 MET A N 1
ATOM 1062 C CA . MET A 1 135 ? -9.905 3.751 12.360 1.00 88.19 135 MET A CA 1
ATOM 1063 C C . MET A 1 135 ? -8.592 4.237 12.979 1.00 88.19 135 MET A C 1
ATOM 1065 O O . MET A 1 135 ? -8.610 5.187 13.763 1.00 88.19 135 MET A O 1
ATOM 1069 N N . ASP A 1 136 ? -7.457 3.702 12.526 1.00 84.88 136 ASP A N 1
ATOM 1070 C CA . ASP A 1 136 ? -6.127 4.157 12.933 1.00 84.88 136 ASP A CA 1
ATOM 1071 C C . ASP A 1 136 ? -5.916 5.645 12.567 1.00 84.88 136 ASP A C 1
ATOM 1073 O O . ASP A 1 136 ? -5.420 6.419 13.389 1.00 84.88 136 ASP A O 1
ATOM 1077 N N . CYS A 1 137 ? -6.390 6.097 11.392 1.00 84.06 137 CYS A N 1
ATOM 1078 C CA . CYS A 1 137 ? -6.394 7.521 11.015 1.00 84.06 137 CYS A CA 1
ATOM 1079 C C . CYS A 1 137 ? -7.176 8.415 11.991 1.00 84.06 137 CYS A C 1
ATOM 1081 O O . CYS A 1 137 ? -6.887 9.608 12.093 1.00 84.06 137 CYS A O 1
ATOM 1083 N N . HIS A 1 138 ? -8.163 7.855 12.689 1.00 84.19 138 HIS A N 1
ATOM 1084 C CA . HIS A 1 138 ? -8.969 8.544 13.694 1.00 84.19 138 HIS A CA 1
ATOM 1085 C C . HIS A 1 138 ? -8.471 8.319 15.129 1.00 84.19 138 HIS A C 1
ATOM 1087 O O . HIS A 1 138 ? -9.100 8.805 16.066 1.00 84.19 138 HIS A O 1
ATOM 1093 N N . GLY A 1 139 ? -7.344 7.624 15.318 1.00 81.75 139 GLY A N 1
ATOM 1094 C CA . GLY A 1 139 ? -6.820 7.293 16.644 1.00 81.75 139 GLY A CA 1
ATOM 1095 C C . GLY A 1 139 ? -7.650 6.244 17.388 1.00 81.75 139 GLY A C 1
ATOM 1096 O O . GLY A 1 139 ? -7.572 6.158 18.612 1.00 81.75 139 GLY A O 1
ATOM 1097 N N . ILE A 1 140 ? -8.454 5.464 16.667 1.00 84.56 140 ILE A N 1
ATOM 1098 C CA . ILE A 1 140 ? -9.263 4.380 17.220 1.00 84.56 140 ILE A CA 1
ATOM 1099 C C . ILE A 1 140 ? -8.533 3.075 16.932 1.00 84.56 140 ILE A C 1
ATOM 1101 O O . ILE A 1 140 ? -8.389 2.674 15.780 1.00 84.56 140 ILE A O 1
ATOM 1105 N N . GLU A 1 141 ? -8.090 2.398 17.983 1.00 84.31 141 GLU A N 1
ATOM 1106 C CA . GLU A 1 141 ? -7.421 1.113 17.847 1.00 84.31 141 GLU A CA 1
ATOM 1107 C C . GLU A 1 141 ? -8.467 0.019 17.628 1.00 84.31 141 GLU A C 1
ATOM 1109 O O . GLU A 1 141 ? -9.416 -0.111 18.405 1.00 84.31 141 GLU A O 1
ATOM 1114 N N . VAL A 1 142 ? -8.301 -0.780 16.571 1.00 85.88 142 VAL A N 1
ATOM 1115 C CA . VAL A 1 142 ? -9.251 -1.844 16.228 1.00 85.88 142 VAL A CA 1
ATOM 1116 C C . VAL A 1 142 ? -8.595 -3.195 16.018 1.00 85.88 142 VAL A C 1
ATOM 1118 O O . VAL A 1 142 ? -7.509 -3.320 15.452 1.00 85.88 142 VAL A O 1
ATOM 1121 N N . HIS A 1 143 ? -9.316 -4.229 16.437 1.00 86.25 143 HIS A N 1
ATOM 1122 C CA . HIS A 1 143 ? -8.905 -5.618 16.359 1.00 86.25 143 HIS A CA 1
ATOM 1123 C C . HIS A 1 143 ? -10.035 -6.461 15.778 1.00 86.25 143 HIS A C 1
ATOM 1125 O O . HIS A 1 143 ? -11.186 -6.381 16.207 1.00 86.25 143 HIS A O 1
ATOM 1131 N N . PHE A 1 144 ? -9.685 -7.310 14.816 1.00 88.06 144 PHE A N 1
ATOM 1132 C CA . PHE A 1 144 ? -10.596 -8.288 14.237 1.00 88.06 144 PHE A CA 1
ATOM 1133 C C . PHE A 1 144 ? -10.165 -9.678 14.678 1.00 88.06 144 PHE A C 1
ATOM 1135 O O . PHE A 1 144 ? -9.005 -10.052 14.506 1.00 88.06 144 PHE A O 1
ATOM 1142 N N . THR A 1 145 ? -11.098 -10.453 15.222 1.00 87.88 145 THR A N 1
ATOM 1143 C CA . THR A 1 145 ? -10.879 -11.873 15.512 1.00 87.88 145 THR A CA 1
ATOM 1144 C C . THR A 1 145 ? -11.909 -12.707 14.773 1.00 87.88 145 THR A C 1
ATOM 1146 O O . THR A 1 145 ? -13.070 -12.321 14.660 1.00 87.88 145 THR A O 1
ATOM 1149 N N . PHE A 1 146 ? -11.468 -13.836 14.229 1.00 86.56 146 PHE A N 1
ATOM 1150 C CA . PHE A 1 146 ? -12.352 -14.801 13.596 1.00 86.56 146 PHE A CA 1
ATOM 1151 C C . PHE A 1 146 ? -12.771 -15.831 14.647 1.00 86.56 146 PHE A C 1
ATOM 1153 O O . PHE A 1 146 ? -11.907 -16.439 15.282 1.00 86.56 146 PHE A O 1
ATOM 1160 N N . GLN A 1 147 ? -14.075 -15.973 14.872 1.00 89.94 147 GLN A N 1
ATOM 1161 C CA . GLN A 1 147 ? -14.661 -16.895 15.844 1.00 89.94 147 GLN A CA 1
ATOM 1162 C C . GLN A 1 147 ? -15.786 -17.670 15.158 1.00 89.94 147 GLN A C 1
ATOM 1164 O O . GLN A 1 147 ? -16.832 -17.100 14.852 1.00 89.94 147 GLN A O 1
ATOM 1169 N N . ASP A 1 148 ? -15.556 -18.959 14.906 1.00 87.69 148 ASP A N 1
ATOM 1170 C CA . ASP A 1 148 ? -16.446 -19.835 14.136 1.00 87.69 148 ASP A CA 1
ATOM 1171 C C . ASP A 1 148 ? -16.809 -19.238 12.765 1.00 87.69 148 ASP A C 1
ATOM 1173 O O . ASP A 1 148 ? -15.944 -19.119 11.908 1.00 87.69 148 ASP A O 1
ATOM 1177 N N . GLU A 1 149 ? -18.063 -18.835 12.557 1.00 90.12 149 GLU A N 1
ATOM 1178 C CA . GLU A 1 149 ? -18.559 -18.222 11.313 1.00 90.12 149 GLU A CA 1
ATOM 1179 C C . GLU A 1 149 ? -18.667 -16.686 11.414 1.00 90.12 149 GLU A C 1
ATOM 1181 O O . GLU A 1 149 ? -19.258 -16.026 10.556 1.00 90.12 149 GLU A O 1
ATOM 1186 N N . TYR A 1 150 ? -18.126 -16.095 12.484 1.00 87.69 150 TYR A N 1
ATOM 1187 C CA . TYR A 1 150 ? -18.259 -14.677 12.799 1.00 87.69 150 TYR A CA 1
ATOM 1188 C C . TYR A 1 150 ? -16.917 -13.952 12.815 1.00 87.69 150 TYR A C 1
ATOM 1190 O O . TYR A 1 150 ? -15.873 -14.479 13.200 1.00 87.69 150 TYR A O 1
ATOM 1198 N N . ILE A 1 151 ? -16.975 -12.672 12.457 1.00 87.12 151 ILE A N 1
ATOM 1199 C CA . ILE A 1 151 ? -15.876 -11.728 12.643 1.00 87.12 151 ILE A CA 1
ATOM 1200 C C . ILE A 1 151 ? -16.256 -10.840 13.816 1.00 87.12 151 ILE A C 1
ATOM 1202 O O . ILE A 1 151 ? -17.199 -10.052 13.731 1.00 87.12 151 ILE A O 1
ATOM 1206 N N . VAL A 1 152 ? -15.522 -10.970 14.913 1.00 87.88 152 VAL A N 1
ATOM 1207 C CA . VAL A 1 152 ? -15.704 -10.141 16.099 1.00 87.88 152 VAL A CA 1
ATOM 1208 C C . VAL A 1 152 ? -14.811 -8.916 15.971 1.00 87.88 152 VAL A C 1
ATOM 1210 O O . VAL A 1 152 ? -13.586 -9.023 15.873 1.00 87.88 152 VAL A O 1
ATOM 1213 N N . PHE A 1 153 ? -15.453 -7.752 15.962 1.00 88.06 153 PHE A N 1
ATOM 1214 C CA . PHE A 1 153 ? -14.825 -6.438 15.931 1.00 88.06 153 PHE A CA 1
ATOM 1215 C C . PHE A 1 153 ? -14.712 -5.890 17.356 1.00 88.06 153 PHE A C 1
ATOM 1217 O O . PHE A 1 153 ? -15.725 -5.634 18.005 1.00 88.06 153 PHE A O 1
ATOM 1224 N N . GLY A 1 154 ? -13.482 -5.725 17.838 1.00 85.75 15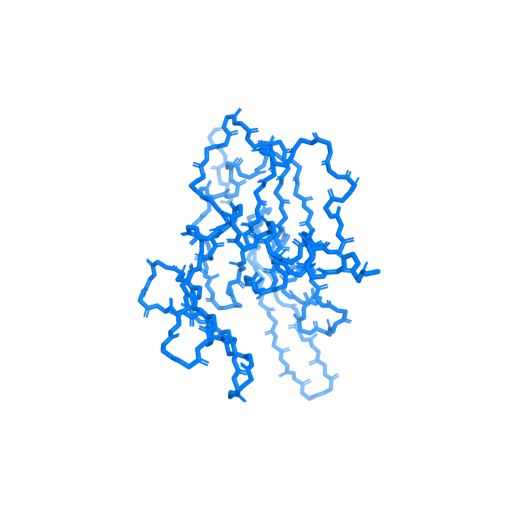4 GLY A N 1
ATOM 1225 C CA . GLY A 1 154 ? -13.173 -5.030 19.084 1.00 85.75 154 GLY A CA 1
ATOM 1226 C C . GLY A 1 154 ? -12.503 -3.694 18.788 1.00 85.75 154 GLY A C 1
ATOM 1227 O O . GLY A 1 154 ? -11.677 -3.608 17.880 1.00 85.75 154 GLY A O 1
ATOM 1228 N N . PHE A 1 155 ? -12.839 -2.659 19.552 1.00 83.94 155 PHE A N 1
ATOM 1229 C CA . PHE A 1 155 ? -12.214 -1.347 19.430 1.00 83.94 155 PHE A CA 1
ATOM 1230 C C . PHE A 1 155 ? -11.963 -0.729 20.804 1.00 83.94 155 PHE A C 1
ATOM 1232 O O . PHE A 1 155 ? -12.731 -0.943 21.744 1.00 83.94 155 PHE A O 1
ATOM 1239 N N . SER A 1 156 ? -10.887 0.041 20.903 1.00 80.38 156 SER A N 1
ATOM 1240 C CA . SER A 1 156 ? -10.538 0.861 22.057 1.00 80.38 156 SER A CA 1
ATOM 1241 C C . SER A 1 156 ? -10.247 2.275 21.579 1.00 80.38 156 SER A C 1
ATOM 1243 O O . SER A 1 156 ? -9.451 2.496 20.666 1.00 80.38 156 SER A O 1
ATOM 1245 N N . GLU A 1 157 ? -10.898 3.256 22.195 1.00 70.38 157 GLU A N 1
ATOM 1246 C CA . GLU A 1 157 ? -10.537 4.650 21.973 1.00 70.38 157 GLU A CA 1
ATOM 1247 C C . GLU A 1 157 ? -9.237 4.929 22.724 1.00 70.38 157 GLU A C 1
ATOM 1249 O O . GLU A 1 157 ? -9.202 4.961 23.958 1.00 70.38 157 GLU A O 1
ATOM 1254 N N . LEU A 1 158 ? -8.153 5.148 21.981 1.00 60.78 158 LEU A N 1
ATOM 1255 C CA . LEU A 1 158 ? -7.037 5.889 22.536 1.00 60.78 158 LEU A CA 1
ATOM 1256 C C . LEU A 1 158 ? -7.521 7.329 22.661 1.00 60.78 158 LEU A C 1
ATOM 1258 O O . LEU A 1 158 ? -7.725 8.018 21.663 1.00 60.78 158 LEU A O 1
ATOM 1262 N N . VAL A 1 159 ? -7.721 7.789 23.897 1.00 48.84 159 VAL A N 1
ATOM 1263 C CA . VAL A 1 159 ? -7.921 9.211 24.173 1.00 48.84 159 VAL A CA 1
ATOM 1264 C C . VAL A 1 159 ? -6.641 9.919 23.743 1.00 48.84 159 VAL A C 1
ATOM 1266 O O . VAL A 1 159 ? -5.684 10.037 24.507 1.00 48.84 159 VAL A O 1
ATOM 1269 N N . LEU A 1 160 ? -6.599 10.370 22.490 1.00 46.69 160 LEU A N 1
ATOM 1270 C CA . LEU A 1 160 ? -5.638 11.359 22.047 1.00 46.69 160 LEU A CA 1
ATOM 1271 C C . LEU A 1 160 ? -5.992 12.626 22.818 1.00 46.69 160 LEU A C 1
ATOM 1273 O O . LEU A 1 160 ? -6.871 13.387 22.420 1.00 46.69 160 LEU A O 1
ATOM 1277 N N . SER A 1 161 ? -5.341 12.828 23.963 1.00 34.56 161 SER A N 1
ATOM 1278 C CA . SER A 1 161 ? -5.320 14.119 24.633 1.00 34.56 161 SER A CA 1
ATOM 1279 C C . SER A 1 161 ? -4.743 15.117 23.634 1.00 34.56 161 SER A C 1
ATOM 1281 O O . SER A 1 161 ? -3.528 15.169 23.429 1.00 34.56 161 SER A O 1
ATOM 1283 N N . MET A 1 162 ? -5.622 15.833 22.937 1.00 33.34 162 MET A N 1
ATOM 1284 C CA . MET A 1 162 ? -5.222 16.968 22.126 1.00 33.34 162 MET A CA 1
ATOM 1285 C C . MET A 1 162 ? -4.729 18.061 23.084 1.00 33.34 162 MET A C 1
ATOM 1287 O O . MET A 1 162 ? -5.470 18.395 24.012 1.00 33.34 162 MET A O 1
ATOM 1291 N N . PRO A 1 163 ? -3.492 18.565 22.928 1.00 40.47 163 PRO A N 1
ATOM 1292 C CA . PRO A 1 163 ? -3.088 19.811 23.566 1.00 40.47 163 PRO A CA 1
ATOM 1293 C C . PRO A 1 163 ? -3.854 21.006 22.987 1.00 40.47 163 PRO A C 1
ATOM 1295 O O . PRO A 1 163 ? -4.245 20.947 21.797 1.00 40.47 163 PRO A O 1
#